Protein AF-A0A660QNB1-F1 (afdb_monomer_lite)

Radius of gyration: 25.64 Å; chains: 1; bounding box: 50×24×76 Å

Secondary structure (DSSP, 8-state):
--HHHHHHHHHHHHHHHHHHHHHHHHHHHHHHHHHHHHHHHHHHHHHHHHHHHHHHHHTTPPPPSEETTEEEEEETTEEEEE-SS-EEEEETTS---

Sequence (97 aa):
MMKIRGYIFVDVLIGLLLVSVAFGVVLNCKTNQDQKLLWAFEKELASRSASSLFMRMKKKMDLPERVNGFYVQQQGTSVVLKGCYGNYTYALEDGLH

pLDDT: mean 82.76, std 12.17, range [39.62, 93.06]

Structure (mmCIF, N/CA/C/O backbone):
data_AF-A0A660QNB1-F1
#
_entry.id   AF-A0A660QNB1-F1
#
loop_
_atom_site.group_PDB
_atom_site.id
_atom_site.type_symbol
_atom_site.label_atom_id
_atom_site.label_alt_id
_atom_site.label_comp_id
_atom_site.label_asym_id
_atom_site.label_entity_id
_atom_site.label_seq_id
_atom_site.pdbx_PDB_ins_code
_atom_site.Cartn_x
_atom_site.Cartn_y
_atom_site.Cartn_z
_atom_site.occupancy
_atom_site.B_iso_or_equiv
_atom_site.auth_seq_id
_atom_site.auth_comp_id
_atom_site.auth_asym_id
_atom_site.auth_atom_id
_atom_site.pdbx_PDB_model_num
ATOM 1 N N . MET A 1 1 ? 31.754 2.505 -52.799 1.00 46.97 1 MET A N 1
ATOM 2 C CA . MET A 1 1 ? 30.373 2.987 -52.545 1.00 46.97 1 MET A CA 1
ATOM 3 C C . MET A 1 1 ? 29.601 2.117 -51.529 1.00 46.97 1 MET A C 1
ATOM 5 O O . MET A 1 1 ? 28.382 2.061 -51.573 1.00 46.97 1 MET A O 1
ATOM 9 N N . MET A 1 2 ? 30.297 1.449 -50.592 1.00 47.69 2 MET A N 1
ATOM 10 C CA . MET A 1 2 ? 29.706 0.464 -49.661 1.00 47.69 2 MET A CA 1
ATOM 11 C C . MET A 1 2 ? 29.744 0.934 -48.191 1.00 47.69 2 MET A C 1
ATOM 13 O O . MET A 1 2 ? 28.903 0.533 -47.397 1.00 47.69 2 MET A O 1
ATOM 17 N N . LYS A 1 3 ? 30.651 1.865 -47.845 1.00 51.09 3 LYS A N 1
ATOM 18 C CA . LYS A 1 3 ? 30.771 2.440 -46.492 1.00 51.09 3 LYS A CA 1
ATOM 19 C C . LYS A 1 3 ? 29.580 3.327 -46.101 1.00 51.09 3 LYS A C 1
ATOM 21 O O . LYS A 1 3 ? 29.063 3.174 -45.008 1.00 51.09 3 LYS A O 1
ATOM 26 N N . ILE A 1 4 ? 29.089 4.180 -47.006 1.00 59.00 4 ILE A N 1
ATOM 27 C CA . ILE A 1 4 ? 27.991 5.136 -46.731 1.00 59.00 4 ILE A CA 1
ATOM 28 C C . ILE A 1 4 ? 26.682 4.418 -46.349 1.00 59.00 4 ILE A C 1
ATOM 30 O O . ILE A 1 4 ? 25.956 4.873 -45.475 1.00 59.00 4 ILE A O 1
ATOM 34 N N . ARG A 1 5 ? 26.409 3.252 -46.952 1.00 53.69 5 ARG A N 1
ATOM 35 C CA . ARG A 1 5 ? 25.220 2.437 -46.648 1.00 53.69 5 ARG A CA 1
ATOM 36 C C . ARG A 1 5 ? 25.278 1.758 -45.274 1.00 53.69 5 ARG A C 1
ATOM 38 O O . ARG A 1 5 ? 24.233 1.567 -44.665 1.00 53.69 5 ARG A O 1
ATOM 45 N N . GLY A 1 6 ? 26.475 1.423 -44.786 1.00 59.69 6 GLY A N 1
ATOM 46 C CA . GLY A 1 6 ? 26.664 0.831 -43.459 1.00 59.69 6 GLY A CA 1
ATOM 47 C C . GLY A 1 6 ? 26.386 1.819 -42.324 1.00 59.69 6 GLY A C 1
ATOM 48 O O . GLY A 1 6 ? 25.738 1.445 -41.355 1.00 59.69 6 GLY A O 1
ATOM 49 N N . TYR A 1 7 ? 26.794 3.085 -42.478 1.00 65.50 7 TYR A N 1
ATOM 50 C CA . TYR A 1 7 ? 26.511 4.134 -41.487 1.00 65.50 7 TYR A CA 1
ATOM 51 C C . TYR A 1 7 ? 25.009 4.395 -41.342 1.00 65.50 7 TYR A C 1
ATOM 53 O O . TYR A 1 7 ? 24.504 4.367 -40.230 1.00 65.50 7 TYR A O 1
ATOM 61 N N . ILE A 1 8 ? 24.273 4.494 -42.457 1.00 73.69 8 ILE A N 1
ATOM 62 C CA . ILE A 1 8 ? 22.810 4.674 -42.430 1.00 73.69 8 ILE A CA 1
ATOM 63 C C . ILE A 1 8 ? 22.118 3.505 -41.711 1.00 73.69 8 ILE A C 1
ATOM 65 O O . ILE A 1 8 ? 21.188 3.711 -40.938 1.00 73.69 8 ILE A O 1
ATOM 69 N N . PHE A 1 9 ? 22.569 2.270 -41.943 1.00 77.81 9 PHE A N 1
ATOM 70 C CA . PHE A 1 9 ? 21.989 1.092 -41.297 1.00 77.81 9 PHE A CA 1
ATOM 71 C C . PHE A 1 9 ? 22.246 1.067 -39.783 1.00 77.81 9 PHE A C 1
ATOM 73 O O . PHE A 1 9 ? 21.341 0.765 -39.005 1.00 77.81 9 PHE A O 1
ATOM 80 N N . VAL A 1 10 ? 23.463 1.418 -39.363 1.00 83.44 10 VAL A N 1
ATOM 81 C CA . VAL A 1 10 ? 23.833 1.510 -37.944 1.00 83.44 10 VAL A CA 1
ATOM 82 C C . VAL A 1 10 ? 23.078 2.650 -37.255 1.00 83.44 10 VAL A C 1
ATOM 84 O O . VAL A 1 10 ? 22.541 2.437 -36.172 1.00 83.44 10 VAL A O 1
ATOM 87 N N . ASP A 1 11 ? 22.949 3.811 -37.897 1.00 82.75 11 ASP A N 1
ATOM 88 C CA . ASP A 1 11 ? 22.210 4.957 -37.354 1.00 82.75 11 ASP A CA 1
ATOM 89 C C . ASP A 1 11 ? 20.721 4.638 -37.162 1.00 82.75 11 ASP A C 1
ATOM 91 O O . ASP A 1 11 ? 20.136 4.978 -36.133 1.00 82.75 11 ASP A O 1
ATOM 95 N N . VAL A 1 12 ? 20.106 3.917 -38.107 1.00 88.25 12 VAL A N 1
ATOM 96 C CA . VAL A 1 12 ? 18.711 3.463 -37.982 1.00 88.25 12 VAL A CA 1
ATOM 97 C C . VAL A 1 12 ? 18.553 2.448 -36.846 1.00 88.25 12 VAL A C 1
ATOM 99 O O . VAL A 1 12 ? 17.598 2.545 -36.075 1.00 88.25 12 VAL A O 1
ATOM 102 N N . LEU A 1 13 ? 19.489 1.505 -36.693 1.00 88.75 13 LEU A N 1
ATOM 103 C CA . LEU A 1 13 ? 19.479 0.546 -35.581 1.00 88.75 13 LEU A CA 1
ATOM 104 C C . LEU A 1 13 ? 19.611 1.238 -34.222 1.00 88.75 13 LEU A C 1
ATOM 106 O O . LEU A 1 13 ? 18.859 0.921 -33.301 1.00 88.75 13 LEU A O 1
ATOM 110 N N . ILE A 1 14 ? 20.528 2.200 -34.099 1.00 90.25 14 ILE A N 1
ATOM 111 C CA . ILE A 1 14 ? 20.706 2.987 -32.874 1.00 90.25 14 ILE A CA 1
ATOM 112 C C . ILE A 1 14 ? 19.449 3.815 -32.593 1.00 90.25 14 ILE A C 1
ATOM 114 O O . ILE A 1 14 ? 18.972 3.830 -31.460 1.00 90.25 14 ILE A O 1
ATOM 118 N N . GLY A 1 15 ? 18.863 4.448 -33.613 1.00 90.25 15 GLY A N 1
ATOM 119 C CA . GLY A 1 15 ? 17.614 5.198 -33.481 1.00 90.25 15 GLY A CA 1
ATOM 120 C C . GLY A 1 15 ? 16.460 4.334 -32.967 1.00 90.25 15 GLY A C 1
ATOM 121 O O . GLY A 1 15 ? 15.781 4.710 -32.013 1.00 90.25 15 GLY A O 1
ATOM 122 N N . LEU A 1 16 ? 16.273 3.139 -33.534 1.00 91.81 16 LEU A N 1
ATOM 123 C CA . LEU A 1 16 ? 15.256 2.184 -33.077 1.00 91.81 16 LEU A CA 1
ATOM 124 C C . LEU A 1 16 ? 15.520 1.697 -31.647 1.00 91.81 16 LEU A C 1
ATOM 126 O O . LEU A 1 16 ? 14.585 1.565 -30.850 1.00 91.81 16 LEU A O 1
ATOM 130 N N . LEU A 1 17 ? 16.787 1.477 -31.291 1.00 92.31 17 LEU A N 1
ATOM 131 C CA . LEU A 1 17 ? 17.167 1.100 -29.934 1.00 92.31 17 LEU A CA 1
ATOM 132 C C . LEU A 1 17 ? 16.813 2.214 -28.937 1.00 92.31 17 LEU A C 1
ATOM 134 O O . LEU A 1 17 ? 16.180 1.949 -27.921 1.00 92.31 17 LEU A O 1
ATOM 138 N N . LEU A 1 18 ? 17.131 3.471 -29.248 1.00 93.06 18 LEU A N 1
ATOM 139 C CA . LEU A 1 18 ? 16.801 4.608 -28.386 1.00 93.06 18 LEU A CA 1
ATOM 140 C C . LEU A 1 18 ? 15.287 4.780 -28.210 1.00 93.06 18 LEU A C 1
ATOM 142 O O . LEU A 1 18 ? 14.826 4.996 -27.090 1.00 93.06 18 LEU A O 1
ATOM 146 N N . VAL A 1 19 ? 14.506 4.627 -29.284 1.00 92.75 19 VAL A N 1
ATOM 147 C CA . VAL A 1 19 ? 13.036 4.705 -29.221 1.00 92.75 19 VAL A CA 1
ATOM 148 C C . VAL A 1 19 ? 12.459 3.582 -28.358 1.00 92.75 19 VAL A C 1
ATOM 150 O O . VAL A 1 19 ? 11.597 3.840 -27.518 1.00 92.75 19 VAL A O 1
ATOM 153 N N . SER A 1 20 ? 12.944 2.348 -28.514 1.00 91.31 20 SER A N 1
ATOM 154 C CA . SER A 1 20 ? 12.464 1.211 -27.716 1.00 91.31 20 SER A CA 1
ATOM 155 C C . SER A 1 20 ? 12.817 1.344 -26.231 1.00 91.31 20 SER A C 1
ATOM 157 O O . SER A 1 20 ? 11.965 1.090 -25.379 1.00 91.31 20 SER A O 1
ATOM 159 N N . VAL A 1 21 ? 14.020 1.827 -25.906 1.00 92.12 21 VAL A N 1
ATOM 160 C CA . VAL A 1 21 ? 14.425 2.125 -24.524 1.00 92.12 21 VAL A CA 1
ATOM 161 C C . VAL A 1 21 ? 13.560 3.236 -23.934 1.00 92.12 21 VAL A C 1
ATOM 163 O O . VAL A 1 21 ? 13.024 3.067 -22.840 1.00 92.12 21 VAL A O 1
ATOM 166 N N . ALA A 1 22 ? 13.357 4.342 -24.656 1.00 90.88 22 ALA A N 1
ATOM 167 C CA . ALA A 1 22 ? 12.516 5.443 -24.189 1.00 90.88 22 ALA A CA 1
ATOM 168 C C . ALA A 1 22 ? 11.077 4.979 -23.916 1.00 90.88 22 ALA A C 1
ATOM 170 O O . ALA A 1 22 ? 10.513 5.283 -22.864 1.00 90.88 22 ALA A O 1
ATOM 171 N N . PHE A 1 23 ? 10.505 4.178 -24.818 1.00 91.81 23 PHE A N 1
ATOM 172 C CA . PHE A 1 23 ? 9.168 3.619 -24.641 1.00 91.81 23 PHE A CA 1
ATOM 173 C C . PHE A 1 23 ? 9.095 2.667 -23.438 1.00 91.81 23 PHE A C 1
ATOM 175 O O . PHE A 1 23 ? 8.175 2.764 -22.627 1.00 91.81 23 PHE A O 1
ATOM 182 N N . GLY A 1 24 ? 10.100 1.803 -23.262 1.00 87.88 24 GLY A N 1
ATOM 183 C CA . GLY A 1 24 ? 10.200 0.907 -22.109 1.00 87.88 24 GLY A CA 1
ATOM 184 C C . GLY A 1 24 ? 10.306 1.650 -20.775 1.00 87.88 24 GLY A C 1
ATOM 185 O O . GLY A 1 24 ? 9.687 1.242 -19.793 1.00 87.88 24 GLY A O 1
ATOM 186 N N . VAL A 1 25 ? 11.035 2.769 -20.731 1.00 89.00 25 VAL A N 1
ATOM 187 C CA . VAL A 1 25 ? 11.128 3.626 -19.538 1.00 89.00 25 VAL A CA 1
ATOM 188 C C . VAL A 1 25 ? 9.781 4.277 -19.231 1.00 89.00 25 VAL A C 1
ATOM 190 O O . VAL A 1 25 ? 9.332 4.215 -18.089 1.00 89.00 25 VAL A O 1
ATOM 193 N N . VAL A 1 26 ? 9.102 4.853 -20.229 1.00 87.81 26 VAL A N 1
ATOM 194 C CA . VAL A 1 26 ? 7.788 5.494 -20.036 1.00 87.81 26 VAL A CA 1
ATOM 195 C C . VAL A 1 26 ? 6.754 4.492 -19.528 1.00 87.81 26 VAL A C 1
ATOM 197 O O . VAL A 1 26 ? 6.044 4.790 -18.565 1.00 87.81 26 VAL A O 1
ATOM 200 N N . LEU A 1 27 ? 6.693 3.300 -20.127 1.00 84.12 27 LEU A N 1
ATOM 201 C CA . LEU A 1 27 ? 5.787 2.248 -19.677 1.00 84.12 27 LEU A CA 1
ATOM 202 C C . LEU A 1 27 ? 6.096 1.833 -18.240 1.00 84.12 27 LEU A C 1
ATOM 204 O O . LEU A 1 27 ? 5.202 1.899 -17.406 1.00 84.12 27 LEU A O 1
ATOM 208 N N . ASN A 1 28 ? 7.350 1.500 -17.917 1.00 81.56 28 ASN A N 1
ATOM 209 C CA . ASN A 1 28 ? 7.732 1.105 -16.558 1.00 81.56 28 ASN A CA 1
ATOM 210 C C . ASN A 1 28 ? 7.439 2.193 -15.518 1.00 81.56 28 ASN A C 1
ATOM 212 O O . ASN A 1 28 ? 6.977 1.887 -14.419 1.00 81.56 28 ASN A O 1
ATOM 216 N N . CYS A 1 29 ? 7.687 3.463 -15.844 1.00 82.44 29 CYS A N 1
ATOM 217 C CA . CYS A 1 29 ? 7.355 4.584 -14.969 1.00 82.44 29 CYS A CA 1
ATOM 218 C C . CYS A 1 29 ? 5.851 4.656 -14.700 1.00 82.44 29 CYS A C 1
ATOM 220 O O . CYS A 1 29 ? 5.458 4.796 -13.542 1.00 82.44 29 CYS A O 1
ATOM 222 N N . LYS A 1 30 ? 5.021 4.504 -15.738 1.00 83.94 30 LYS A N 1
ATOM 223 C CA . LYS A 1 30 ? 3.563 4.521 -15.600 1.00 83.94 30 LYS A CA 1
ATOM 224 C C . LYS A 1 30 ? 3.064 3.362 -14.738 1.00 83.94 30 LYS A C 1
ATOM 226 O O . LYS A 1 30 ? 2.369 3.605 -13.758 1.00 83.94 30 LYS A O 1
ATOM 231 N N . THR A 1 31 ? 3.497 2.131 -15.013 1.00 82.44 31 THR A N 1
ATOM 232 C CA . THR A 1 31 ? 3.074 0.958 -14.230 1.00 82.44 31 THR A CA 1
ATOM 233 C C . THR A 1 31 ? 3.486 1.073 -12.763 1.00 82.44 31 THR A C 1
ATOM 235 O O . THR A 1 31 ? 2.698 0.772 -11.869 1.00 82.44 31 THR A O 1
ATOM 238 N N . ASN A 1 32 ? 4.702 1.561 -12.493 1.00 83.00 32 ASN A N 1
ATOM 239 C CA . ASN A 1 32 ? 5.178 1.775 -11.126 1.00 83.00 32 ASN A CA 1
ATOM 240 C C . ASN A 1 32 ? 4.414 2.892 -10.404 1.00 83.00 32 ASN A C 1
ATOM 242 O O . ASN A 1 32 ? 4.193 2.797 -9.197 1.00 83.00 32 ASN A O 1
ATOM 246 N N . GLN A 1 33 ? 4.025 3.957 -11.108 1.00 82.88 33 GLN A N 1
ATOM 247 C CA . GLN A 1 33 ? 3.195 5.016 -10.535 1.00 82.88 33 GLN A CA 1
ATOM 248 C C . GLN A 1 33 ? 1.791 4.509 -10.208 1.00 82.88 33 GLN A C 1
ATOM 250 O O . GLN A 1 33 ? 1.322 4.746 -9.096 1.00 82.88 33 GLN A O 1
ATOM 255 N N . ASP A 1 34 ? 1.169 3.755 -11.114 1.00 84.31 34 ASP A N 1
ATOM 256 C CA . ASP A 1 34 ? -0.160 3.178 -10.903 1.00 84.31 34 ASP A CA 1
ATOM 257 C C . ASP A 1 34 ? -0.159 2.216 -9.703 1.00 84.31 34 ASP A C 1
ATOM 259 O O . ASP A 1 34 ? -1.027 2.304 -8.835 1.00 84.31 34 ASP A O 1
ATOM 263 N N . GLN A 1 35 ? 0.864 1.361 -9.571 1.00 84.19 35 GLN A N 1
ATOM 264 C CA . GLN A 1 35 ? 0.994 0.480 -8.405 1.00 84.19 35 GLN A CA 1
ATOM 265 C C . GLN A 1 35 ? 1.202 1.246 -7.094 1.00 84.19 35 GLN A C 1
ATOM 267 O O . GLN A 1 35 ? 0.587 0.908 -6.082 1.00 84.19 35 GLN A O 1
ATOM 272 N N . LYS A 1 36 ? 2.024 2.302 -7.093 1.00 86.31 36 LYS A N 1
ATOM 273 C CA . LYS A 1 36 ? 2.202 3.154 -5.905 1.00 86.31 36 LYS A CA 1
ATOM 274 C C . LYS A 1 36 ? 0.908 3.863 -5.518 1.00 86.31 36 LYS A C 1
ATOM 276 O O . LYS A 1 36 ? 0.621 3.979 -4.329 1.00 86.31 36 LYS A O 1
ATOM 281 N N . LEU A 1 37 ? 0.135 4.319 -6.501 1.00 87.81 37 LEU A N 1
ATOM 282 C CA . LEU A 1 37 ? -1.150 4.971 -6.276 1.00 87.81 37 LEU A CA 1
ATOM 283 C C . LEU A 1 37 ? -2.167 3.995 -5.674 1.00 87.81 37 LEU A C 1
ATOM 285 O O . LEU A 1 37 ? -2.814 4.328 -4.684 1.00 87.81 37 LEU A O 1
ATOM 289 N N . LEU A 1 38 ? -2.259 2.779 -6.218 1.00 88.50 38 LEU A N 1
ATOM 290 C CA . LEU A 1 38 ? -3.114 1.716 -5.684 1.00 88.50 38 LEU A CA 1
ATOM 291 C C . LEU A 1 38 ? -2.736 1.363 -4.245 1.00 88.50 38 LEU A C 1
ATOM 293 O O . LEU A 1 38 ? -3.612 1.266 -3.387 1.00 88.50 38 LEU A O 1
ATOM 297 N N . TRP A 1 39 ? -1.439 1.253 -3.955 1.00 87.44 39 TRP A N 1
ATOM 298 C CA . TRP A 1 39 ? -0.965 0.969 -2.604 1.00 87.44 39 TRP A CA 1
ATOM 299 C C . TRP A 1 39 ? -1.261 2.108 -1.618 1.00 87.44 39 TRP A C 1
ATOM 301 O O . TRP A 1 39 ? -1.673 1.857 -0.483 1.00 87.44 39 TRP A O 1
ATOM 311 N N . ALA A 1 40 ? -1.098 3.364 -2.045 1.00 87.06 40 ALA A N 1
ATOM 312 C CA . ALA A 1 40 ? -1.438 4.533 -1.237 1.00 87.06 40 ALA A CA 1
ATOM 313 C C . ALA A 1 40 ? -2.947 4.613 -0.959 1.00 87.06 40 ALA A C 1
ATOM 315 O O . ALA A 1 40 ? -3.349 4.870 0.175 1.00 87.06 40 ALA A O 1
ATOM 316 N N . PHE A 1 41 ? -3.775 4.340 -1.970 1.00 88.69 41 PHE A N 1
ATOM 317 C CA . PHE A 1 41 ? -5.226 4.295 -1.824 1.00 88.69 41 PHE A CA 1
ATOM 318 C C . PHE A 1 41 ? -5.664 3.177 -0.874 1.00 88.69 41 PHE A C 1
ATOM 320 O O . PHE A 1 41 ? -6.483 3.412 0.012 1.00 88.69 41 PHE A O 1
ATOM 327 N N . GLU A 1 42 ? -5.088 1.979 -1.006 1.00 89.88 42 GLU A N 1
ATOM 328 C CA . GLU A 1 42 ? -5.384 0.867 -0.105 1.00 89.88 42 GLU A CA 1
ATOM 329 C C . GLU A 1 42 ? -4.985 1.200 1.340 1.00 89.88 42 GLU A C 1
ATOM 331 O O . GLU A 1 42 ? -5.768 0.972 2.259 1.00 89.88 42 GLU A O 1
ATOM 336 N N . LYS A 1 43 ? -3.823 1.828 1.552 1.00 88.19 43 LYS A N 1
ATOM 337 C CA . LYS A 1 43 ? -3.378 2.266 2.883 1.00 88.19 43 LYS A CA 1
ATOM 338 C C . LYS A 1 43 ? -4.324 3.296 3.512 1.00 88.19 43 LYS A C 1
ATOM 340 O O . LYS A 1 43 ? -4.640 3.198 4.697 1.00 88.19 43 LYS A O 1
ATOM 345 N N . GLU A 1 44 ? -4.786 4.273 2.736 1.00 89.12 44 GLU A N 1
ATOM 346 C CA . GLU A 1 44 ? -5.759 5.276 3.189 1.00 89.12 44 GLU A CA 1
ATOM 347 C C . GLU A 1 44 ? -7.109 4.625 3.535 1.00 89.12 44 GLU A C 1
ATOM 349 O O . GLU A 1 44 ? -7.702 4.905 4.580 1.00 89.12 44 GLU A O 1
ATOM 354 N N . LEU A 1 45 ? -7.578 3.696 2.697 1.00 89.75 45 LEU A N 1
ATOM 355 C CA . LEU A 1 45 ? -8.813 2.952 2.939 1.00 89.75 45 LEU A CA 1
ATOM 356 C C . LEU A 1 45 ? -8.702 2.059 4.184 1.00 89.75 45 LEU A C 1
ATOM 358 O O . LEU A 1 45 ? -9.655 1.983 4.966 1.00 89.75 45 LEU A O 1
ATOM 362 N N . ALA A 1 46 ? -7.548 1.425 4.401 1.00 89.31 46 ALA A N 1
ATOM 363 C CA . ALA A 1 46 ? -7.258 0.636 5.593 1.00 89.31 46 ALA A CA 1
ATOM 364 C C . ALA A 1 46 ? -7.301 1.511 6.855 1.00 89.31 46 ALA A C 1
ATOM 366 O O . ALA A 1 46 ? -7.973 1.150 7.818 1.00 89.31 46 ALA A O 1
ATOM 367 N N . SER A 1 47 ? -6.693 2.700 6.819 1.00 88.75 47 SER A N 1
ATOM 368 C CA . SER A 1 47 ? -6.711 3.662 7.931 1.00 88.75 47 SER A CA 1
ATOM 369 C C . SER A 1 47 ? -8.138 4.050 8.335 1.00 88.75 47 SER A C 1
ATOM 371 O O . SER A 1 47 ? -8.542 3.894 9.490 1.00 88.75 47 SER A O 1
ATOM 373 N N . ARG A 1 48 ? -8.967 4.445 7.359 1.00 87.25 48 ARG A N 1
ATOM 374 C CA . ARG A 1 48 ? -10.381 4.792 7.597 1.00 87.25 48 ARG A CA 1
ATOM 375 C C . ARG A 1 48 ? -11.189 3.609 8.126 1.00 87.25 48 ARG A C 1
ATOM 377 O O . ARG A 1 48 ? -12.048 3.768 8.996 1.00 87.25 48 ARG A O 1
ATOM 384 N N . SER A 1 49 ? -10.910 2.414 7.610 1.00 89.38 49 SER A N 1
ATOM 385 C CA . SER A 1 49 ? -11.554 1.178 8.059 1.00 89.38 49 SER A CA 1
ATOM 386 C C . SER A 1 49 ? -11.180 0.858 9.506 1.00 89.38 49 SER A C 1
ATOM 388 O O . SER A 1 49 ? -12.065 0.538 10.303 1.00 89.38 49 SER A O 1
ATOM 390 N N . ALA A 1 50 ? -9.909 1.027 9.879 1.00 87.62 50 ALA A N 1
ATOM 391 C CA . ALA A 1 50 ? -9.418 0.819 11.235 1.00 87.62 50 ALA A CA 1
ATOM 392 C C . ALA A 1 50 ? -10.132 1.727 12.245 1.00 87.62 50 ALA A C 1
ATOM 394 O O . ALA A 1 50 ? -10.578 1.234 13.279 1.00 87.62 50 ALA A O 1
ATOM 395 N N . SER A 1 51 ? -10.371 3.006 11.927 1.00 86.12 51 SER A N 1
ATOM 396 C CA . SER A 1 51 ? -11.123 3.915 12.811 1.00 86.12 51 SER A CA 1
ATOM 397 C C . SER A 1 51 ? -12.520 3.383 13.158 1.00 86.12 51 SER A C 1
ATOM 399 O O . SER A 1 51 ? -12.944 3.422 14.316 1.00 86.12 51 SER A O 1
ATOM 401 N N . SER A 1 52 ? -13.235 2.835 12.170 1.00 86.12 52 SER A N 1
ATOM 402 C CA . SER A 1 52 ? -14.563 2.246 12.391 1.00 86.12 52 SER A CA 1
ATOM 403 C C . SER A 1 52 ? -14.511 0.976 13.252 1.00 86.12 52 SER A C 1
ATOM 405 O O . SER A 1 52 ? -15.383 0.755 14.097 1.00 86.12 52 SER A O 1
ATOM 407 N N . LEU A 1 53 ? -13.461 0.167 13.087 1.00 87.44 53 LEU A N 1
ATOM 408 C CA . LEU A 1 53 ? -13.235 -1.064 13.845 1.00 87.44 53 LEU A CA 1
ATOM 409 C C . LEU A 1 53 ? -12.825 -0.763 15.286 1.00 87.44 53 LEU A C 1
ATOM 411 O O . LEU A 1 53 ? -13.322 -1.401 16.211 1.00 87.44 53 LEU A O 1
ATOM 415 N N . PHE A 1 54 ? -12.025 0.276 15.507 1.00 87.81 54 PHE A N 1
ATOM 416 C CA . PHE A 1 54 ? -11.680 0.744 16.845 1.00 87.81 54 PHE A CA 1
ATOM 417 C C . PHE A 1 54 ? -12.890 1.242 17.623 1.00 87.81 54 PHE A C 1
ATOM 419 O O . PHE A 1 54 ? -13.012 0.958 18.814 1.00 87.81 54 PHE A O 1
ATOM 426 N N . MET A 1 55 ? -13.828 1.927 16.966 1.00 83.56 55 MET A N 1
ATOM 427 C CA . MET A 1 55 ? -15.095 2.305 17.598 1.00 83.56 55 MET A CA 1
ATOM 428 C C . MET A 1 55 ? -15.900 1.079 18.045 1.00 83.56 55 MET A C 1
ATOM 430 O O . MET A 1 55 ? -16.501 1.107 19.120 1.00 83.56 55 MET A O 1
ATOM 434 N N . ARG A 1 56 ? -15.884 -0.011 17.267 1.00 85.69 56 ARG A N 1
ATOM 435 C CA . ARG A 1 56 ? -16.513 -1.285 17.655 1.00 85.69 56 ARG A CA 1
ATOM 436 C C . ARG A 1 56 ? -15.784 -1.949 18.820 1.00 85.69 56 ARG A C 1
ATOM 438 O O . ARG A 1 56 ? -16.440 -2.316 19.791 1.00 85.69 56 ARG A O 1
ATOM 445 N N . MET A 1 57 ? -14.451 -2.001 18.786 1.00 83.81 57 MET A N 1
ATOM 446 C CA . MET A 1 57 ? -13.641 -2.529 19.892 1.00 83.81 57 MET A CA 1
ATOM 447 C C . MET A 1 57 ? -13.881 -1.766 21.197 1.00 83.81 57 MET A C 1
ATOM 449 O O . MET A 1 57 ? -14.115 -2.384 22.232 1.00 83.81 57 MET A O 1
ATOM 453 N N . LYS A 1 58 ? -13.902 -0.425 21.157 1.00 84.19 58 LYS A N 1
ATOM 454 C CA . LYS A 1 58 ? -14.205 0.415 22.331 1.00 84.19 58 LYS A CA 1
ATOM 455 C C . LYS A 1 58 ? -15.597 0.138 22.898 1.00 84.19 58 LYS A C 1
ATOM 457 O O . LYS A 1 58 ? -15.778 0.149 24.111 1.00 84.19 58 LYS A O 1
ATOM 462 N N . LYS A 1 59 ? -16.573 -0.143 22.031 1.00 86.00 59 LYS A N 1
ATOM 463 C CA . LYS A 1 59 ? -17.942 -0.514 22.417 1.00 86.00 59 LYS A CA 1
ATOM 464 C C . LYS A 1 59 ? -18.102 -1.995 22.789 1.00 86.00 59 LYS A C 1
ATOM 466 O O . LYS A 1 59 ? -19.224 -2.403 23.066 1.00 86.00 59 LYS A O 1
ATOM 471 N N . LYS A 1 60 ? -17.016 -2.783 22.805 1.00 82.50 60 LYS A N 1
ATOM 472 C CA . LYS A 1 60 ? -17.029 -4.242 23.023 1.00 82.50 60 LYS A CA 1
ATOM 473 C C . LYS A 1 60 ? -18.003 -4.974 22.089 1.00 82.50 60 LYS A C 1
ATOM 475 O O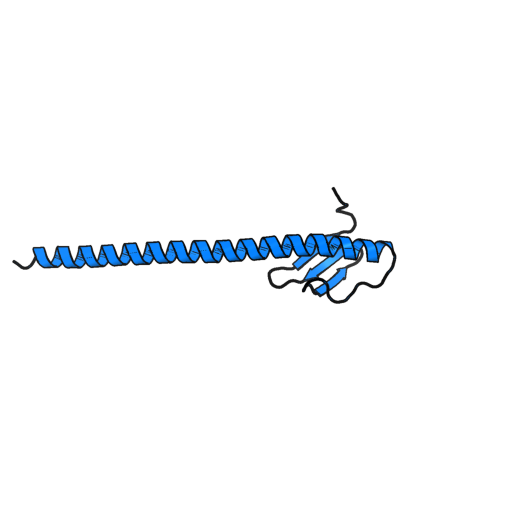 . LYS A 1 60 ? -18.670 -5.918 22.496 1.00 82.50 60 LYS A O 1
ATOM 480 N N . MET A 1 61 ? -18.112 -4.494 20.852 1.00 83.19 61 MET A N 1
ATOM 481 C CA . MET A 1 61 ? -18.884 -5.143 19.794 1.00 83.19 61 MET A CA 1
ATOM 482 C C . MET A 1 61 ? -17.991 -6.089 18.997 1.00 83.19 61 MET A C 1
ATOM 484 O O . MET A 1 61 ? -16.801 -5.813 18.828 1.00 83.19 61 MET A O 1
ATOM 488 N N . ASP A 1 62 ? -18.588 -7.145 18.448 1.00 83.56 62 ASP A N 1
ATOM 489 C CA . ASP A 1 62 ? -17.881 -8.076 17.575 1.00 83.56 62 ASP A CA 1
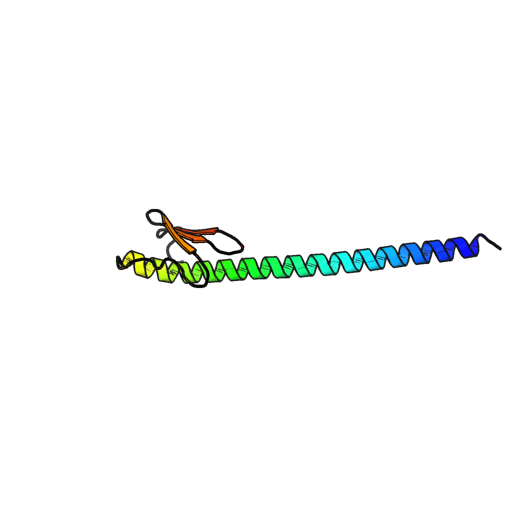ATOM 490 C C . ASP A 1 62 ? -17.311 -7.372 16.337 1.00 83.56 62 ASP A C 1
ATOM 492 O O . ASP A 1 62 ? -17.941 -6.511 15.697 1.00 83.56 62 ASP A O 1
ATOM 496 N N . LEU A 1 63 ? -16.079 -7.751 16.005 1.00 85.88 63 LEU A N 1
ATOM 497 C CA . LEU A 1 63 ? -15.402 -7.301 14.801 1.00 85.88 63 LEU A CA 1
ATOM 498 C C . LEU A 1 63 ? -15.895 -8.134 13.611 1.00 85.88 63 LEU A C 1
ATOM 500 O O . LEU A 1 63 ? -15.895 -9.361 13.682 1.00 85.88 63 LEU A O 1
ATOM 504 N N . PRO A 1 64 ? -16.308 -7.496 12.507 1.00 89.12 64 PRO A N 1
ATOM 505 C CA . PRO A 1 64 ? -16.631 -8.219 11.284 1.00 89.12 64 PRO A CA 1
ATOM 506 C C . PRO A 1 64 ? -15.374 -8.889 10.716 1.00 89.12 64 PRO A C 1
ATOM 508 O O . PRO A 1 64 ? -14.299 -8.301 10.763 1.00 89.12 64 PRO A O 1
ATOM 511 N N . GLU A 1 65 ? -15.513 -10.066 10.104 1.00 88.44 65 GLU A N 1
ATOM 512 C CA . GLU A 1 65 ? -14.391 -10.780 9.468 1.00 88.44 65 GLU A CA 1
ATOM 513 C C . GLU A 1 65 ? -13.801 -10.023 8.268 1.00 88.44 65 GLU A C 1
ATOM 515 O O . GLU A 1 65 ? -12.627 -10.190 7.928 1.00 88.44 65 GLU A O 1
ATOM 520 N N . ARG A 1 66 ? -14.609 -9.179 7.610 1.00 89.38 66 ARG A N 1
ATOM 521 C CA . ARG A 1 66 ? -14.189 -8.358 6.469 1.00 89.38 66 ARG A CA 1
ATOM 522 C C . ARG A 1 66 ? -14.767 -6.948 6.516 1.00 89.38 66 ARG A C 1
ATOM 524 O O . ARG A 1 66 ? -15.934 -6.766 6.855 1.00 89.38 66 ARG A O 1
ATOM 531 N N . VAL A 1 67 ? -13.975 -5.961 6.095 1.00 89.19 67 VAL A N 1
ATOM 532 C CA . VAL A 1 67 ? -14.397 -4.559 5.905 1.00 89.19 67 VAL A CA 1
ATOM 533 C C . VAL A 1 67 ? -13.695 -3.979 4.693 1.00 89.19 67 VAL A C 1
ATOM 535 O O . VAL A 1 67 ? -12.485 -4.101 4.595 1.00 89.19 67 VAL A O 1
ATOM 538 N N . ASN A 1 68 ? -14.431 -3.323 3.791 1.00 85.69 68 ASN A N 1
ATOM 539 C CA . ASN A 1 68 ? -13.871 -2.598 2.639 1.00 85.69 68 ASN A CA 1
ATOM 540 C C . ASN A 1 68 ? -12.847 -3.404 1.812 1.00 85.69 68 ASN A C 1
ATOM 542 O O . ASN A 1 68 ? -11.874 -2.852 1.312 1.00 85.69 68 ASN A O 1
ATOM 546 N N . GLY A 1 69 ? -13.061 -4.719 1.687 1.00 85.75 69 GLY A N 1
ATOM 547 C CA . GLY A 1 69 ? -12.156 -5.634 0.979 1.00 85.75 69 GLY A CA 1
ATOM 548 C C . GLY A 1 69 ? -11.010 -6.201 1.825 1.00 85.75 69 GLY A C 1
ATOM 549 O O . GLY A 1 69 ? -10.372 -7.157 1.396 1.00 85.75 69 GLY A O 1
ATOM 550 N N . PHE A 1 70 ? -10.796 -5.695 3.039 1.00 91.50 70 PHE A N 1
ATOM 551 C CA . PHE A 1 70 ? -9.793 -6.198 3.973 1.00 91.50 70 PHE A CA 1
ATOM 552 C C . PHE A 1 70 ? -10.323 -7.358 4.802 1.00 91.50 70 PHE A C 1
ATOM 554 O O . PHE A 1 70 ? -11.464 -7.323 5.268 1.00 91.50 70 PHE A O 1
ATOM 561 N N . TYR A 1 71 ? -9.469 -8.346 5.058 1.00 92.06 71 TYR A N 1
ATOM 562 C CA . TYR A 1 71 ? -9.697 -9.328 6.112 1.00 92.06 71 TYR A CA 1
ATOM 563 C C . TYR A 1 71 ? -9.262 -8.747 7.456 1.00 92.06 71 TYR A C 1
ATOM 565 O O . TYR A 1 71 ? -8.140 -8.249 7.585 1.00 92.06 71 TYR A O 1
ATOM 573 N N . VAL A 1 72 ? -10.140 -8.812 8.449 1.00 91.62 72 VAL A N 1
ATOM 574 C CA . VAL A 1 72 ? -9.919 -8.216 9.765 1.00 91.62 72 VAL A C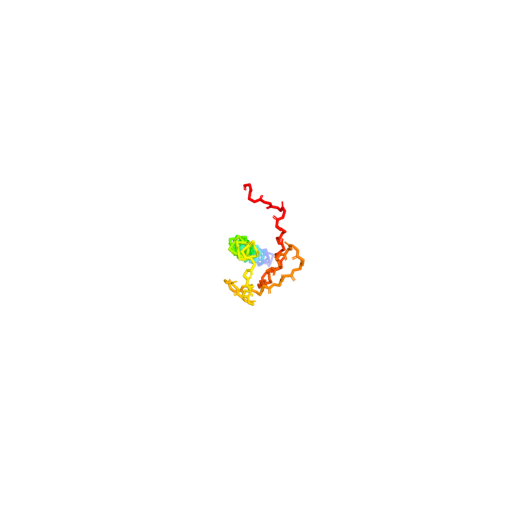A 1
ATOM 575 C C . VAL A 1 72 ? -9.441 -9.293 10.727 1.00 91.62 72 VAL A C 1
ATOM 577 O O . VAL A 1 72 ? -10.079 -10.328 10.898 1.00 91.62 72 VAL A O 1
ATOM 580 N N . GLN A 1 73 ? -8.318 -9.042 11.389 1.00 89.88 73 GLN A N 1
ATOM 581 C CA . GLN A 1 73 ? -7.801 -9.903 12.441 1.00 89.88 73 GLN A CA 1
ATOM 582 C C . GLN A 1 73 ? -7.472 -9.062 13.672 1.00 89.88 73 GLN A C 1
ATOM 584 O O . GLN A 1 73 ? -6.645 -8.155 13.612 1.00 89.88 73 GLN A O 1
ATOM 589 N N . GLN A 1 74 ? -8.103 -9.372 14.802 1.00 86.75 74 GLN A N 1
ATOM 590 C CA . GLN A 1 74 ? -7.760 -8.751 16.077 1.00 86.75 74 GLN A CA 1
ATOM 591 C C . GLN A 1 74 ? -6.513 -9.421 16.664 1.00 86.75 74 GLN A C 1
ATOM 593 O O . GLN A 1 74 ? -6.436 -10.648 16.737 1.00 86.75 74 GLN A O 1
ATOM 598 N N . GLN A 1 75 ? -5.545 -8.621 17.103 1.00 86.19 75 GLN A N 1
ATOM 599 C CA . GLN A 1 75 ? -4.365 -9.069 17.841 1.00 86.19 75 GLN A CA 1
ATOM 600 C C . GLN A 1 75 ? -4.226 -8.224 19.109 1.00 86.19 75 GLN A C 1
ATOM 602 O O . GLN A 1 75 ? -3.621 -7.154 19.099 1.00 86.19 75 GLN A O 1
ATOM 607 N N . G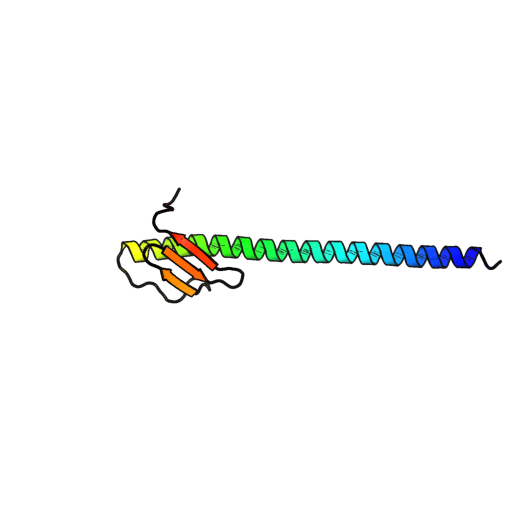LY A 1 76 ? -4.839 -8.683 20.204 1.00 84.31 76 GLY A N 1
ATOM 608 C CA . GLY A 1 76 ? -4.874 -7.939 21.466 1.00 84.31 76 GLY A CA 1
ATOM 609 C C . GLY A 1 76 ? -5.609 -6.602 21.322 1.00 84.31 76 GLY A C 1
ATOM 610 O O . GLY A 1 76 ? -6.813 -6.577 21.049 1.00 84.31 76 GLY A O 1
ATOM 611 N N . THR A 1 77 ? -4.876 -5.500 21.504 1.00 83.50 77 THR A N 1
ATOM 612 C CA . THR A 1 77 ? -5.351 -4.114 21.331 1.00 83.50 77 THR A CA 1
ATOM 613 C C . THR A 1 77 ? -5.172 -3.581 19.907 1.00 83.50 77 THR A C 1
ATOM 615 O O . THR A 1 77 ? -5.562 -2.450 19.627 1.00 83.50 77 THR A O 1
ATOM 618 N N . SER A 1 78 ? -4.627 -4.383 18.994 1.00 85.56 78 SER A N 1
ATOM 619 C CA . SER A 1 78 ? -4.383 -3.991 17.608 1.00 85.56 78 SER A CA 1
ATOM 620 C C . SER A 1 78 ? -5.351 -4.669 16.643 1.00 85.56 78 SER A C 1
ATOM 622 O O . SER A 1 78 ? -5.815 -5.790 16.868 1.00 85.56 78 SER A O 1
ATOM 624 N N . VAL A 1 79 ? -5.624 -3.996 15.528 1.00 89.56 79 VAL A N 1
ATOM 625 C CA . VAL A 1 79 ? -6.375 -4.532 14.391 1.00 89.56 79 VAL A CA 1
ATOM 626 C C . VAL A 1 79 ? -5.433 -4.657 13.206 1.00 89.56 79 VAL A C 1
ATOM 628 O O . VAL A 1 79 ? -4.797 -3.687 12.797 1.00 89.56 79 VAL A O 1
ATOM 631 N N . VAL A 1 80 ? -5.362 -5.858 12.644 1.00 90.69 80 VAL A N 1
ATOM 632 C CA . VAL A 1 80 ? -4.638 -6.150 11.410 1.00 90.69 80 VAL A CA 1
ATOM 633 C C . VAL A 1 80 ? -5.646 -6.246 10.273 1.00 90.69 80 VAL A C 1
ATOM 635 O O . VAL A 1 80 ? -6.554 -7.076 10.303 1.00 90.69 80 VAL A O 1
ATOM 638 N N . LEU A 1 81 ? -5.469 -5.400 9.265 1.00 91.31 81 LEU A N 1
ATOM 639 C CA . LEU A 1 81 ? -6.226 -5.387 8.021 1.00 91.31 81 LEU A CA 1
ATOM 640 C C . LEU A 1 81 ? -5.362 -5.984 6.917 1.00 91.31 81 LEU A C 1
ATOM 642 O O . LEU A 1 81 ? -4.364 -5.386 6.514 1.00 91.31 81 LEU A O 1
ATOM 646 N N . LYS A 1 82 ? -5.726 -7.172 6.435 1.00 91.56 82 LYS A N 1
ATOM 647 C CA . LYS A 1 82 ? -5.026 -7.829 5.325 1.00 91.56 82 LYS A CA 1
ATOM 648 C C . LYS A 1 82 ? -5.704 -7.465 4.014 1.00 91.56 82 LYS A C 1
ATOM 650 O O . LYS A 1 82 ? -6.870 -7.811 3.816 1.00 91.56 82 LYS A O 1
ATOM 655 N N . GLY A 1 83 ? -4.982 -6.740 3.172 1.00 89.25 83 GLY A N 1
ATOM 656 C CA . GLY A 1 83 ? -5.403 -6.310 1.845 1.00 89.25 83 GLY A CA 1
ATOM 657 C C . GLY A 1 83 ? -4.696 -7.079 0.732 1.00 89.25 83 GLY A C 1
ATOM 658 O O . GLY A 1 83 ? -3.977 -8.050 0.973 1.00 89.25 83 GLY A O 1
ATOM 659 N N . CYS A 1 84 ? -4.903 -6.636 -0.502 1.00 86.25 84 CYS A N 1
ATOM 660 C CA . CYS A 1 84 ? -4.280 -7.214 -1.688 1.00 86.25 84 CYS A CA 1
ATOM 661 C C . CYS A 1 84 ? -2.830 -6.752 -1.875 1.00 86.25 84 CYS A C 1
ATOM 663 O O . CYS A 1 84 ? -2.017 -7.538 -2.358 1.00 86.25 84 CYS A O 1
ATOM 665 N N . TYR A 1 85 ? -2.492 -5.512 -1.501 1.00 84.69 85 TYR A N 1
ATOM 666 C CA . TYR A 1 85 ? -1.145 -4.952 -1.668 1.00 84.69 85 TYR A CA 1
ATOM 667 C C . TYR A 1 85 ? -0.344 -4.910 -0.361 1.00 84.69 85 TYR A C 1
ATOM 669 O O . TYR A 1 85 ? 0.856 -4.634 -0.386 1.00 84.69 85 TYR A O 1
ATOM 677 N N . GLY A 1 86 ? -0.956 -5.216 0.785 1.00 86.25 86 GLY A N 1
ATOM 678 C CA . GLY A 1 86 ? -0.233 -5.301 2.049 1.00 86.25 86 GLY A CA 1
ATOM 679 C C . GLY A 1 86 ? -1.085 -5.654 3.262 1.00 86.25 86 GLY A C 1
ATOM 680 O O . GLY A 1 86 ? -2.308 -5.756 3.200 1.00 86.25 86 GLY A O 1
ATOM 681 N N . ASN A 1 87 ? -0.398 -5.821 4.391 1.00 90.50 87 ASN A N 1
ATOM 682 C CA . ASN A 1 87 ? -1.015 -5.972 5.704 1.00 90.50 87 ASN A CA 1
ATOM 683 C C . ASN A 1 87 ? -0.796 -4.688 6.500 1.00 90.50 87 ASN A C 1
ATOM 685 O O . ASN A 1 87 ?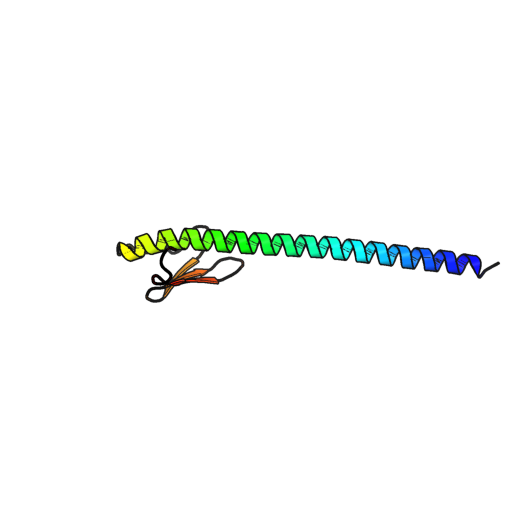 0.337 -4.222 6.628 1.00 90.50 87 ASN A O 1
ATOM 689 N N . TYR A 1 88 ? -1.873 -4.143 7.053 1.00 88.69 88 TYR A N 1
ATOM 690 C CA . TYR A 1 88 ? -1.868 -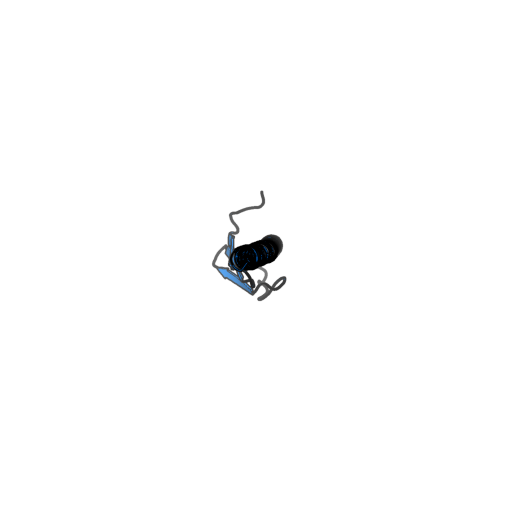2.879 7.773 1.00 88.69 88 TYR A CA 1
ATOM 691 C C . TYR A 1 88 ? -2.280 -3.122 9.218 1.00 88.69 88 TYR A C 1
ATOM 693 O O . TYR A 1 88 ? -3.410 -3.528 9.486 1.00 88.69 88 TYR A O 1
ATOM 701 N N . THR A 1 89 ? -1.358 -2.895 10.145 1.00 89.25 89 THR A N 1
ATOM 702 C CA . THR A 1 89 ? -1.611 -3.048 11.578 1.00 89.25 89 THR A CA 1
ATOM 703 C C . THR A 1 89 ? -1.794 -1.677 12.198 1.00 89.25 89 THR A C 1
ATOM 705 O O . THR A 1 89 ? -0.942 -0.810 12.026 1.00 89.25 89 THR A O 1
ATOM 708 N N . TYR A 1 90 ? -2.881 -1.504 12.939 1.00 87.06 90 TYR A N 1
ATOM 709 C CA . TYR A 1 90 ? -3.163 -0.289 13.689 1.00 87.06 90 TYR A CA 1
ATOM 710 C C . TYR A 1 90 ? -3.383 -0.659 15.156 1.00 87.06 90 TYR A C 1
ATOM 712 O O . TYR A 1 90 ? -4.205 -1.532 15.453 1.00 87.06 90 TYR A O 1
ATOM 720 N N . ALA A 1 91 ? -2.664 -0.010 16.069 1.00 83.69 91 ALA A N 1
ATOM 721 C CA . ALA A 1 91 ? -2.853 -0.173 17.507 1.00 83.69 91 ALA A CA 1
ATOM 722 C C . ALA A 1 91 ? -3.876 0.840 18.038 1.00 83.69 91 ALA A C 1
ATOM 724 O O . ALA A 1 91 ? -3.961 1.962 17.542 1.00 83.69 91 ALA A O 1
ATOM 725 N N . LEU A 1 92 ? -4.638 0.472 19.075 1.00 71.31 92 LEU A N 1
ATOM 726 C CA . LEU A 1 92 ? -5.585 1.394 19.722 1.00 71.31 92 LEU A CA 1
ATOM 727 C C . LEU A 1 92 ? -4.896 2.624 20.353 1.00 71.31 92 LEU A C 1
ATOM 729 O O . LEU A 1 92 ? -5.566 3.626 20.601 1.00 71.31 92 LEU A O 1
ATOM 733 N N . GLU A 1 93 ? -3.596 2.515 20.651 1.00 64.56 93 GLU A N 1
ATOM 734 C CA . GLU A 1 93 ? -2.779 3.545 21.308 1.00 64.56 93 GLU A CA 1
ATOM 735 C C . GLU A 1 93 ? -2.177 4.571 20.342 1.00 64.56 93 GLU A C 1
ATOM 737 O O . GLU A 1 93 ? -1.835 5.664 20.789 1.00 64.56 93 GLU A O 1
ATOM 742 N N . ASP A 1 94 ? -2.154 4.297 19.030 1.00 56.56 94 ASP A N 1
ATOM 743 C CA . ASP A 1 94 ? -1.827 5.289 17.988 1.00 56.56 94 ASP A CA 1
ATOM 744 C C . ASP A 1 94 ? -3.028 6.219 17.752 1.00 56.56 94 ASP A C 1
ATOM 746 O O . ASP A 1 94 ? -3.517 6.402 16.634 1.00 56.56 94 ASP A O 1
ATOM 750 N N . GLY A 1 95 ? -3.570 6.731 18.859 1.00 43.34 95 GLY A N 1
ATOM 751 C CA . GLY A 1 95 ? -4.753 7.559 18.919 1.00 43.34 95 GLY A CA 1
ATOM 752 C C . GLY A 1 95 ? -4.706 8.653 17.866 1.00 43.34 95 GLY A C 1
ATOM 753 O O . GLY A 1 95 ? -3.685 9.313 17.701 1.00 43.34 95 GLY A O 1
ATOM 754 N N . LEU A 1 96 ? -5.848 8.805 17.186 1.00 45.53 96 LEU A N 1
ATOM 755 C CA . LEU A 1 96 ? -6.290 10.018 16.503 1.00 45.53 96 LEU A CA 1
ATOM 756 C C . LEU A 1 96 ? -5.439 11.240 16.894 1.00 45.53 96 LEU A C 1
ATOM 758 O O . LEU A 1 96 ? -5.670 11.843 17.944 1.00 45.53 96 LEU A O 1
ATOM 762 N N . HIS A 1 97 ? -4.500 11.594 16.027 1.00 39.62 97 HIS A N 1
ATOM 763 C CA . HIS A 1 97 ? -3.991 12.948 15.892 1.00 39.62 97 HIS A CA 1
ATOM 764 C C . HIS A 1 97 ? -4.385 13.447 14.507 1.00 39.62 97 HIS A C 1
ATOM 766 O O . HIS A 1 97 ? -4.233 12.666 13.538 1.00 39.62 97 HIS A O 1
#

Foldseek 3Di:
DPVVVVVVVVVVVVVVVVVVVVVVVVVVVVVVVVLVVVVVVVQVQVVVQQVVQLVCVVVVHDGDCDDPQWGWDDDPQWIWTQHDSGIDIDGNVVDDD